Protein AF-A0A519BLQ4-F1 (afdb_monomer)

Nearest PDB structures (foldseek):
  3ffy-assembly1_A-2  TM=5.499E-01  e=2.902E+00  Bacteroides fragilis NCTC 9343
  3h25-assembly1_A  TM=6.095E-01  e=3.096E+00  Plasmid RSF1010
  3kwp-assembly1_A-2  TM=5.377E-01  e=4.009E+00  Levilactobacillus brevis ATCC 367
  3h20-assembly1_A  TM=6.095E-01  e=9.910E+00  Plasmid RSF1010
  5kt5-assembly1_A  TM=3.246E-01  e=4.277E+00  Homo sapiens

Structure (mmCIF, N/CA/C/O backbone):
data_AF-A0A519BLQ4-F1
#
_entry.id   AF-A0A519BLQ4-F1
#
loop_
_atom_site.group_PDB
_atom_site.id
_atom_site.type_symbol
_atom_site.label_atom_id
_atom_site.label_alt_id
_atom_site.label_comp_id
_atom_site.label_asym_id
_atom_site.label_entity_id
_atom_site.label_seq_id
_atom_site.pdbx_PDB_ins_code
_atom_site.Cartn_x
_atom_site.Cartn_y
_atom_site.Cartn_z
_atom_site.occupancy
_atom_site.B_iso_or_equiv
_atom_site.auth_seq_id
_atom_site.auth_comp_id
_atom_site.auth_asym_id
_atom_site.auth_atom_id
_atom_site.pdbx_PDB_model_num
ATOM 1 N N . MET A 1 1 ? 38.612 1.881 -56.807 1.00 52.50 1 MET A N 1
ATOM 2 C CA . MET A 1 1 ? 38.657 2.068 -55.347 1.00 52.50 1 MET A CA 1
ATOM 3 C C . MET A 1 1 ? 39.979 1.514 -54.883 1.00 52.50 1 MET A C 1
ATOM 5 O O . MET A 1 1 ? 40.175 0.303 -54.947 1.00 52.50 1 MET A O 1
ATOM 9 N N . ASP A 1 2 ? 40.896 2.417 -54.559 1.00 55.44 2 ASP A N 1
ATOM 10 C CA . ASP A 1 2 ? 42.252 2.079 -54.143 1.00 55.44 2 ASP A CA 1
ATOM 11 C C . ASP A 1 2 ? 42.266 1.586 -52.695 1.00 55.44 2 ASP A C 1
ATOM 13 O O . ASP A 1 2 ? 41.508 2.046 -51.840 1.00 55.44 2 ASP A O 1
ATOM 17 N N . SER A 1 3 ? 43.165 0.644 -52.410 1.00 57.16 3 SER A N 1
ATOM 18 C CA . SER A 1 3 ? 43.360 0.041 -51.084 1.00 57.16 3 SER A CA 1
ATOM 19 C C . SER A 1 3 ? 43.690 1.059 -49.977 1.00 57.16 3 SER A C 1
ATOM 21 O O . SER A 1 3 ? 43.620 0.705 -48.798 1.00 57.16 3 SER A O 1
ATOM 23 N N . GLU A 1 4 ? 44.072 2.289 -50.323 1.00 56.47 4 GLU A N 1
ATOM 24 C CA . GLU A 1 4 ? 44.339 3.373 -49.371 1.00 56.47 4 GLU A CA 1
ATOM 25 C C . GLU A 1 4 ? 43.061 4.051 -48.856 1.00 56.47 4 GLU A C 1
ATOM 27 O O . GLU A 1 4 ? 43.004 4.402 -47.677 1.00 56.47 4 GLU A O 1
ATOM 32 N N . GLU A 1 5 ? 41.995 4.143 -49.659 1.00 52.97 5 GLU A N 1
ATOM 33 C CA . GLU A 1 5 ? 40.713 4.720 -49.211 1.00 52.97 5 GLU A CA 1
ATOM 34 C C . GLU A 1 5 ? 40.045 3.849 -48.133 1.00 52.97 5 GLU A C 1
ATOM 36 O O . GLU A 1 5 ? 39.488 4.359 -47.160 1.00 52.97 5 GLU A O 1
ATOM 41 N N . LEU A 1 6 ? 40.174 2.522 -48.245 1.00 50.62 6 LEU A N 1
ATOM 42 C CA . LEU A 1 6 ? 39.655 1.560 -47.262 1.00 50.62 6 LEU A CA 1
ATOM 43 C C . LEU A 1 6 ? 40.417 1.577 -45.927 1.00 50.62 6 LEU A C 1
ATOM 45 O O . LEU A 1 6 ? 39.840 1.248 -44.892 1.00 50.62 6 LEU A O 1
ATOM 49 N N . LYS A 1 7 ? 41.698 1.970 -45.920 1.00 50.56 7 LYS A N 1
ATOM 50 C CA . LYS A 1 7 ? 42.483 2.109 -44.680 1.00 50.56 7 LYS A CA 1
ATOM 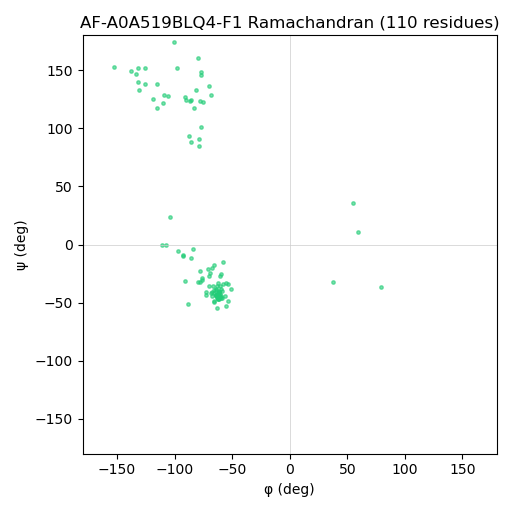51 C C . LYS A 1 7 ? 42.146 3.394 -43.924 1.00 50.56 7 LYS A C 1
ATOM 53 O O . LYS A 1 7 ? 42.158 3.378 -42.697 1.00 50.56 7 LYS A O 1
ATOM 58 N N . ASN A 1 8 ? 41.786 4.464 -44.632 1.00 50.81 8 ASN A N 1
ATOM 59 C CA . ASN A 1 8 ? 41.409 5.735 -44.009 1.00 50.81 8 ASN A CA 1
ATOM 60 C C . ASN A 1 8 ? 39.999 5.715 -43.394 1.00 50.81 8 ASN A C 1
ATOM 62 O O . ASN 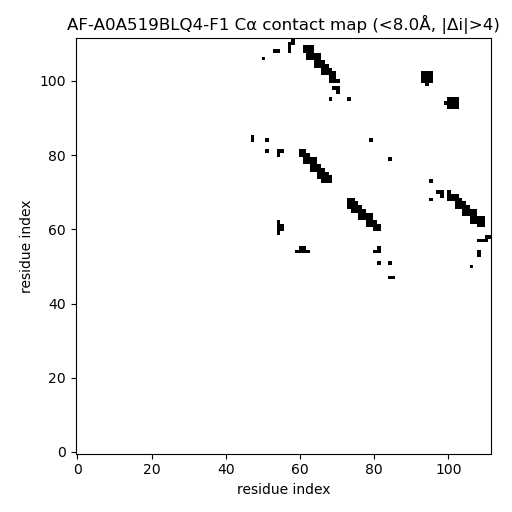A 1 8 ? 39.785 6.359 -42.376 1.00 50.81 8 ASN A O 1
ATOM 66 N N . LEU A 1 9 ? 39.068 4.909 -43.918 1.00 49.75 9 LEU A N 1
ATOM 67 C CA . LEU A 1 9 ? 37.732 4.732 -43.321 1.00 49.75 9 LEU A CA 1
ATOM 68 C C . LEU A 1 9 ? 37.740 3.978 -41.976 1.00 49.75 9 LEU A C 1
ATOM 70 O O . LEU A 1 9 ? 36.830 4.157 -41.170 1.00 49.75 9 LEU A O 1
ATOM 74 N N . ASN A 1 10 ? 38.761 3.155 -41.712 1.00 47.25 10 ASN A N 1
ATOM 75 C CA . ASN A 1 10 ? 38.873 2.371 -40.475 1.00 47.25 10 ASN A CA 1
ATOM 76 C C . ASN A 1 10 ? 39.518 3.131 -39.301 1.00 47.25 10 ASN A C 1
ATOM 78 O O . ASN A 1 10 ? 39.456 2.643 -38.175 1.00 47.25 10 ASN A O 1
ATOM 82 N N . ASN A 1 11 ? 40.118 4.305 -39.531 1.00 50.97 11 ASN A N 1
ATOM 83 C CA . ASN A 1 11 ? 40.815 5.069 -38.486 1.00 50.97 11 ASN A CA 1
ATOM 84 C C . ASN A 1 11 ? 39.945 6.122 -37.775 1.00 50.97 11 ASN A C 1
ATOM 86 O O . ASN A 1 11 ? 40.365 6.642 -36.745 1.00 50.97 11 ASN A O 1
ATOM 90 N N . ASP A 1 12 ? 38.731 6.395 -38.263 1.00 52.31 12 ASP A N 1
ATOM 91 C CA . ASP A 1 12 ? 37.840 7.411 -37.674 1.00 52.31 12 ASP A CA 1
ATOM 92 C C . ASP A 1 12 ? 36.789 6.839 -36.703 1.00 52.31 12 ASP A C 1
ATOM 94 O O . ASP A 1 12 ? 36.085 7.590 -36.021 1.00 52.31 12 ASP A O 1
ATOM 98 N N . PHE A 1 13 ? 36.694 5.511 -36.566 1.00 53.88 13 PHE A N 1
ATOM 99 C CA . PHE A 1 13 ? 35.834 4.877 -35.563 1.00 53.88 13 PHE A CA 1
ATOM 100 C C . PHE A 1 13 ? 36.559 4.763 -34.217 1.00 53.88 13 PHE A C 1
ATOM 102 O O . PHE A 1 13 ? 37.201 3.765 -33.891 1.00 53.88 13 PHE A O 1
ATOM 109 N N . ASN A 1 14 ? 36.449 5.815 -33.407 1.00 59.03 14 ASN A N 1
ATOM 110 C CA . ASN A 1 14 ? 36.993 5.840 -32.052 1.00 59.03 14 ASN A CA 1
ATOM 111 C C . ASN A 1 14 ? 36.069 5.084 -31.076 1.00 59.03 14 ASN A C 1
ATOM 113 O O . ASN A 1 14 ? 35.220 5.685 -30.416 1.00 59.03 14 ASN A O 1
ATOM 117 N N . PHE A 1 15 ? 36.236 3.760 -30.992 1.00 57.41 15 PHE A N 1
ATOM 118 C CA . PHE A 1 15 ? 35.474 2.875 -30.094 1.00 57.41 15 PHE A CA 1
ATOM 119 C C . PHE A 1 15 ? 35.519 3.313 -28.621 1.00 57.41 15 PHE A C 1
ATOM 121 O O . PHE A 1 15 ? 34.504 3.234 -27.937 1.00 57.41 15 PHE A O 1
ATOM 128 N N . ASN A 1 16 ? 36.636 3.887 -28.160 1.00 59.34 16 ASN A N 1
ATOM 129 C CA . ASN A 1 16 ? 36.760 4.383 -26.783 1.00 59.34 16 ASN A CA 1
ATOM 130 C C . ASN A 1 16 ? 35.772 5.523 -26.486 1.00 59.34 16 ASN A C 1
ATOM 132 O O . ASN A 1 16 ? 35.217 5.603 -25.397 1.00 59.34 16 ASN A O 1
ATOM 136 N N . LYS A 1 17 ? 35.503 6.385 -27.476 1.00 65.94 17 LYS A N 1
ATOM 137 C CA . LYS A 1 17 ? 34.537 7.482 -27.334 1.00 65.94 17 LYS A CA 1
ATOM 138 C C 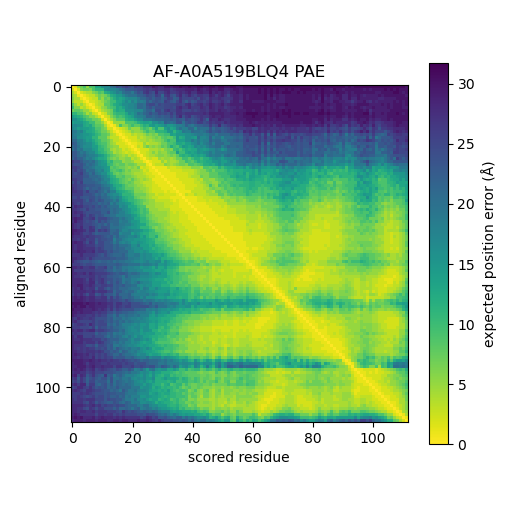. LYS A 1 17 ? 33.094 6.968 -27.264 1.00 65.94 17 LYS A C 1
ATOM 140 O O . LYS A 1 17 ? 32.289 7.516 -26.520 1.00 65.94 17 LYS A O 1
ATOM 145 N N . LEU A 1 18 ? 32.780 5.906 -28.011 1.00 61.00 18 LEU A N 1
ATOM 146 C CA . LEU A 1 18 ? 31.472 5.240 -27.965 1.00 61.00 18 LEU A CA 1
ATOM 147 C C . LEU A 1 18 ? 31.216 4.582 -26.602 1.00 61.00 18 LEU A C 1
ATOM 149 O O . LEU A 1 18 ? 30.114 4.709 -26.069 1.00 61.00 18 LEU A O 1
ATOM 153 N N . ASP A 1 19 ? 32.229 3.936 -26.023 1.00 61.38 19 ASP A N 1
ATOM 154 C CA . ASP A 1 19 ? 32.128 3.331 -24.692 1.00 61.38 19 ASP A CA 1
ATOM 155 C C . ASP A 1 19 ? 31.974 4.391 -2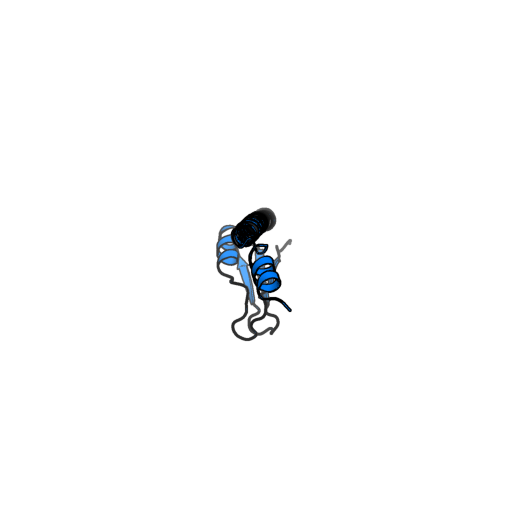3.590 1.00 61.38 19 ASP A C 1
ATOM 157 O O . ASP A 1 19 ? 31.146 4.233 -22.689 1.00 61.38 19 ASP A O 1
ATOM 161 N N . ASP A 1 20 ? 32.700 5.510 -23.676 1.00 68.06 20 ASP A N 1
ATOM 162 C CA . ASP A 1 20 ? 32.575 6.627 -22.732 1.00 68.06 20 ASP A CA 1
ATOM 163 C C . ASP A 1 20 ? 31.185 7.285 -22.788 1.00 68.06 20 ASP A C 1
ATOM 165 O O . ASP A 1 20 ? 30.564 7.531 -21.746 1.00 68.06 20 ASP A O 1
ATOM 169 N N . ASP A 1 21 ? 30.653 7.515 -23.993 1.00 65.00 21 ASP A N 1
ATOM 170 C CA . ASP A 1 21 ? 29.315 8.081 -24.193 1.00 65.00 21 ASP A CA 1
ATOM 171 C C . ASP A 1 21 ? 28.214 7.123 -23.689 1.00 65.00 21 ASP A C 1
ATOM 173 O O . ASP A 1 21 ? 27.254 7.555 -23.037 1.00 65.00 21 ASP A O 1
ATOM 177 N N . PHE A 1 22 ? 28.373 5.811 -23.905 1.00 64.81 22 PHE A N 1
ATOM 178 C CA . PHE A 1 22 ? 27.453 4.779 -23.414 1.00 64.81 22 PHE A CA 1
ATOM 179 C C . PHE A 1 22 ? 27.475 4.652 -21.882 1.00 64.81 22 PHE A C 1
ATOM 181 O O . PHE A 1 22 ? 26.423 4.612 -21.233 1.00 64.81 22 PHE A O 1
ATOM 188 N N . ASN A 1 23 ? 28.664 4.656 -21.276 1.00 65.31 23 ASN A N 1
ATOM 189 C CA . ASN A 1 23 ? 28.829 4.618 -19.822 1.00 65.31 23 ASN A CA 1
ATOM 190 C C . ASN A 1 23 ? 28.259 5.877 -19.151 1.00 65.31 23 ASN A C 1
ATOM 192 O O . ASN A 1 23 ? 27.602 5.794 -18.107 1.00 65.31 23 ASN A O 1
ATOM 196 N N . ASN A 1 24 ? 28.431 7.045 -19.775 1.00 70.06 24 ASN A N 1
ATOM 197 C CA . ASN A 1 24 ? 27.832 8.290 -19.307 1.00 70.06 24 ASN A CA 1
ATOM 198 C C . ASN A 1 24 ? 26.294 8.231 -19.371 1.00 70.06 24 ASN A C 1
ATOM 200 O O . ASN A 1 24 ? 25.632 8.559 -18.382 1.00 70.06 24 ASN A O 1
ATOM 204 N N . ALA A 1 25 ? 25.715 7.728 -20.467 1.00 67.56 25 ALA A N 1
ATOM 205 C CA . ALA A 1 25 ? 24.266 7.553 -20.604 1.00 67.56 25 ALA A CA 1
ATOM 206 C C . ALA A 1 25 ? 23.679 6.603 -19.543 1.00 67.56 25 ALA A C 1
ATOM 208 O O . ALA A 1 25 ? 22.693 6.953 -18.886 1.00 67.56 25 ALA A O 1
ATOM 209 N N . ASN A 1 26 ? 24.315 5.454 -19.290 1.00 74.31 26 ASN A N 1
ATOM 210 C CA . ASN A 1 26 ? 23.893 4.534 -18.226 1.00 74.31 26 ASN A CA 1
ATOM 211 C C . ASN A 1 26 ? 23.947 5.194 -16.843 1.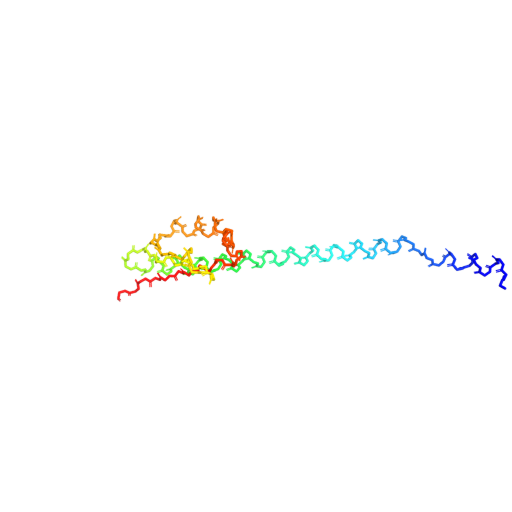00 74.31 26 ASN A C 1
ATOM 213 O O . ASN A 1 26 ? 22.988 5.098 -16.077 1.00 74.31 26 ASN A O 1
ATOM 217 N N . SER A 1 27 ? 25.004 5.958 -16.551 1.00 78.75 27 SER A N 1
ATOM 218 C CA . SER A 1 27 ? 25.118 6.686 -15.281 1.00 78.75 27 SER A CA 1
ATOM 219 C C . SER A 1 27 ? 24.007 7.736 -15.093 1.00 78.75 27 SER A C 1
ATOM 221 O O . SER A 1 27 ? 23.536 7.977 -13.975 1.00 78.75 27 SER A O 1
ATOM 223 N N . GLN A 1 28 ? 23.537 8.355 -16.182 1.00 79.44 28 GLN A N 1
ATOM 224 C CA . GLN A 1 28 ? 22.413 9.291 -16.152 1.00 79.44 28 GLN A CA 1
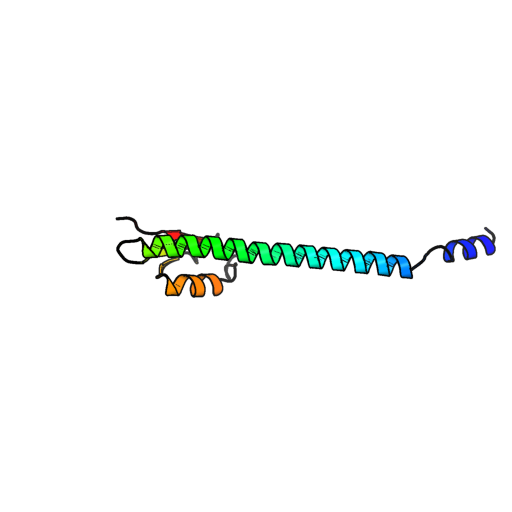ATOM 225 C C . GLN A 1 28 ? 21.083 8.567 -15.936 1.00 79.44 28 GLN A C 1
ATOM 227 O O . GLN A 1 28 ? 20.284 9.011 -15.106 1.00 79.44 28 GLN A O 1
ATOM 232 N N . ILE A 1 29 ? 20.865 7.437 -16.616 1.00 79.94 29 ILE A N 1
ATOM 233 C CA . ILE A 1 29 ? 19.687 6.583 -16.423 1.00 79.94 29 ILE A CA 1
ATOM 234 C C . ILE A 1 29 ? 19.619 6.099 -14.973 1.00 79.94 29 ILE A C 1
ATOM 236 O O . ILE A 1 29 ? 18.574 6.234 -14.339 1.00 79.94 29 ILE A O 1
ATOM 240 N N . GLU A 1 30 ? 20.725 5.627 -14.397 1.00 77.38 30 GLU A N 1
ATOM 241 C CA . GLU A 1 30 ? 20.784 5.212 -12.992 1.00 77.38 30 GLU A CA 1
ATOM 242 C C . GLU A 1 30 ? 20.429 6.354 -12.034 1.00 77.38 30 GLU A C 1
ATOM 244 O O . GLU A 1 30 ? 19.637 6.176 -11.103 1.00 77.38 30 GLU A O 1
ATOM 249 N N . ARG A 1 31 ? 20.955 7.564 -12.271 1.00 76.81 31 ARG A N 1
ATOM 250 C CA . ARG A 1 31 ? 20.599 8.751 -11.475 1.00 76.81 31 ARG A CA 1
ATOM 251 C C . ARG A 1 31 ? 19.112 9.086 -11.584 1.00 76.81 31 ARG A C 1
ATOM 253 O O . ARG A 1 31 ? 18.501 9.447 -10.575 1.00 76.81 31 ARG A O 1
ATOM 260 N N . ILE A 1 32 ? 18.525 8.970 -12.775 1.00 78.19 32 ILE A N 1
ATOM 261 C CA . ILE A 1 32 ? 17.090 9.185 -13.004 1.00 78.19 32 ILE A CA 1
ATOM 262 C C . ILE A 1 32 ? 16.273 8.114 -12.274 1.00 78.19 32 ILE A C 1
ATOM 264 O O . ILE A 1 32 ? 15.378 8.460 -11.504 1.00 78.19 32 ILE A O 1
ATOM 268 N N . MET A 1 33 ? 16.620 6.835 -12.422 1.00 72.69 33 MET A N 1
ATOM 269 C CA . MET A 1 33 ? 15.956 5.719 -11.741 1.00 72.69 33 MET A CA 1
ATOM 270 C C . MET A 1 33 ? 16.024 5.853 -10.219 1.00 72.69 33 MET A C 1
ATOM 272 O O . MET A 1 33 ? 15.027 5.632 -9.525 1.00 72.69 33 MET A O 1
ATOM 276 N N . LYS A 1 34 ? 17.164 6.300 -9.684 1.00 80.75 34 LYS A N 1
ATOM 277 C CA . LYS A 1 34 ? 17.327 6.586 -8.254 1.00 80.75 34 LYS A CA 1
ATOM 278 C C . LYS A 1 34 ? 16.416 7.726 -7.795 1.00 80.75 34 LYS A C 1
ATOM 280 O O . LYS A 1 34 ? 15.767 7.606 -6.757 1.00 80.75 34 LYS A O 1
ATOM 285 N N . LYS A 1 35 ? 16.311 8.813 -8.570 1.00 80.00 35 LYS A N 1
ATOM 286 C CA . LYS A 1 35 ? 15.374 9.917 -8.283 1.00 80.00 35 LYS A CA 1
ATOM 287 C C . LYS A 1 35 ? 13.917 9.450 -8.317 1.00 80.00 35 LYS A C 1
ATOM 289 O O . LYS A 1 35 ? 13.169 9.767 -7.397 1.00 80.00 35 LYS A O 1
ATOM 294 N N . ILE A 1 36 ? 13.527 8.674 -9.330 1.00 76.06 36 ILE A N 1
ATOM 295 C CA . ILE A 1 36 ? 12.174 8.106 -9.454 1.00 76.06 36 ILE A CA 1
ATOM 296 C C . ILE A 1 36 ? 11.857 7.220 -8.245 1.00 76.06 36 ILE A C 1
ATOM 298 O O . ILE A 1 36 ? 10.802 7.372 -7.632 1.00 76.06 36 ILE A O 1
ATOM 302 N N . SER A 1 37 ? 12.793 6.354 -7.855 1.00 76.88 37 SER A N 1
ATOM 303 C CA . SER A 1 37 ? 12.640 5.462 -6.702 1.00 76.88 37 SER A CA 1
ATOM 304 C C . SER A 1 37 ? 12.463 6.240 -5.396 1.00 76.88 37 SER A C 1
ATOM 306 O O . SER A 1 37 ? 11.529 5.978 -4.639 1.00 76.88 37 SER A O 1
ATOM 308 N N . ASN A 1 38 ? 13.293 7.259 -5.156 1.00 80.56 38 ASN A N 1
ATOM 309 C CA . ASN A 1 38 ? 13.174 8.117 -3.975 1.00 80.56 38 ASN A CA 1
ATOM 310 C C . ASN A 1 38 ? 11.837 8.870 -3.945 1.00 80.56 38 ASN A C 1
ATOM 312 O O . ASN A 1 38 ? 11.184 8.938 -2.904 1.00 80.56 38 ASN A O 1
ATOM 316 N N . ASN A 1 39 ? 11.391 9.387 -5.090 1.00 79.75 39 ASN A N 1
ATOM 317 C CA . ASN A 1 39 ? 10.102 10.065 -5.193 1.00 79.75 39 ASN A CA 1
ATOM 318 C C . ASN A 1 39 ? 8.933 9.109 -4.917 1.00 79.75 39 ASN A C 1
ATOM 320 O O . ASN A 1 39 ? 7.993 9.483 -4.218 1.00 79.75 39 ASN A O 1
ATOM 324 N N . ALA A 1 40 ? 9.004 7.864 -5.397 1.00 76.12 40 ALA A N 1
ATOM 325 C CA . ALA A 1 40 ? 7.997 6.847 -5.106 1.00 76.12 40 ALA A CA 1
ATOM 326 C C . ALA A 1 40 ? 7.910 6.541 -3.599 1.00 76.12 40 ALA A C 1
ATOM 328 O O . ALA A 1 40 ? 6.809 6.446 -3.052 1.00 76.12 40 ALA A O 1
ATOM 329 N N . ILE A 1 41 ? 9.055 6.462 -2.911 1.00 80.56 41 ILE A N 1
ATOM 330 C CA . ILE A 1 41 ? 9.114 6.286 -1.451 1.00 80.56 41 ILE A CA 1
ATOM 331 C C . ILE A 1 41 ? 8.463 7.476 -0.731 1.00 80.56 41 ILE A C 1
ATOM 333 O O . ILE A 1 41 ? 7.644 7.280 0.168 1.00 80.56 41 ILE A O 1
ATOM 337 N N . LEU A 1 42 ? 8.775 8.709 -1.141 1.00 82.38 42 LEU A N 1
ATOM 338 C CA . LEU A 1 42 ? 8.206 9.918 -0.536 1.00 82.38 42 LEU A CA 1
ATOM 339 C C . LEU A 1 42 ? 6.682 9.989 -0.696 1.00 82.38 42 LEU A C 1
ATOM 341 O O . LEU A 1 42 ? 5.972 10.266 0.273 1.00 82.38 42 LEU A O 1
ATOM 345 N N . ILE A 1 43 ? 6.169 9.704 -1.897 1.00 82.19 43 ILE A N 1
ATOM 346 C CA . ILE A 1 43 ? 4.725 9.702 -2.175 1.00 82.19 43 ILE A CA 1
ATOM 347 C C . ILE A 1 43 ? 4.020 8.638 -1.329 1.00 82.19 43 ILE A C 1
ATOM 349 O O . ILE A 1 43 ? 3.004 8.939 -0.697 1.00 82.19 43 ILE A O 1
ATOM 353 N N . LYS A 1 44 ? 4.584 7.424 -1.258 1.00 83.38 44 LYS A N 1
ATOM 354 C CA . LYS A 1 44 ? 4.076 6.347 -0.400 1.00 83.38 44 LYS A CA 1
ATOM 355 C C . LYS A 1 44 ? 3.974 6.806 1.055 1.00 83.38 44 LYS A C 1
ATOM 357 O O . LYS A 1 44 ? 2.907 6.694 1.651 1.00 83.38 44 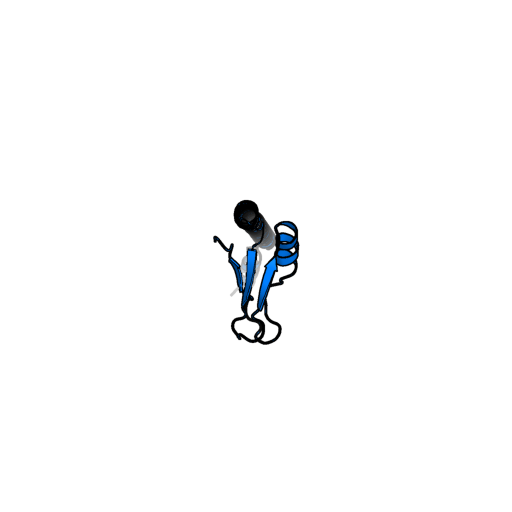LYS A O 1
ATOM 362 N N . ASN A 1 45 ? 5.056 7.344 1.616 1.00 84.75 45 ASN A N 1
ATOM 363 C CA . ASN A 1 45 ? 5.090 7.759 3.020 1.00 84.75 45 ASN A CA 1
ATOM 364 C C . ASN A 1 45 ? 4.065 8.858 3.315 1.00 84.75 45 ASN A C 1
ATOM 366 O O . ASN A 1 45 ? 3.372 8.800 4.330 1.00 84.75 45 ASN A O 1
ATOM 370 N N . ARG A 1 46 ? 3.909 9.824 2.402 1.00 86.50 46 ARG A N 1
ATOM 371 C CA . ARG A 1 46 ? 2.895 10.875 2.532 1.00 86.50 46 ARG A CA 1
ATOM 372 C C . ARG A 1 46 ? 1.481 10.296 2.539 1.00 86.50 46 ARG A C 1
ATOM 374 O O . ARG A 1 46 ? 0.681 10.662 3.396 1.00 86.50 46 ARG A O 1
ATOM 381 N N . TYR A 1 47 ? 1.182 9.386 1.614 1.00 84.19 47 TYR A N 1
ATOM 382 C CA . TYR A 1 47 ? -0.130 8.749 1.521 1.00 84.19 47 TYR A CA 1
ATOM 383 C C . TYR A 1 47 ? -0.455 7.917 2.770 1.00 84.19 47 TYR A C 1
ATOM 385 O O . TYR A 1 47 ? -1.528 8.071 3.353 1.00 84.19 47 TYR A O 1
ATOM 393 N N . LEU A 1 48 ? 0.496 7.103 3.237 1.00 85.56 48 LEU A N 1
ATOM 394 C CA . LEU A 1 48 ? 0.342 6.318 4.464 1.00 85.56 48 LEU A CA 1
ATOM 395 C C . LEU A 1 48 ? 0.138 7.215 5.689 1.00 85.56 48 LEU A C 1
ATOM 397 O O . LEU A 1 48 ? -0.767 6.960 6.479 1.00 85.56 48 LEU A O 1
ATOM 401 N N . GLY A 1 49 ? 0.908 8.299 5.815 1.00 88.69 49 GLY A N 1
ATOM 402 C CA . GLY A 1 49 ? 0.737 9.272 6.895 1.00 88.69 49 GLY A CA 1
ATOM 403 C C . GLY A 1 49 ? -0.653 9.915 6.902 1.00 88.69 49 GLY A C 1
ATOM 404 O O . GLY A 1 49 ? -1.250 10.084 7.963 1.00 88.69 49 GLY A O 1
ATOM 405 N N . MET A 1 50 ? -1.218 10.213 5.727 1.00 88.62 50 MET A N 1
ATOM 406 C CA . MET A 1 50 ? -2.591 10.721 5.624 1.00 88.62 50 MET A CA 1
ATOM 407 C C . MET A 1 50 ? -3.625 9.702 6.112 1.00 88.62 50 MET A C 1
ATOM 409 O O . MET A 1 50 ? -4.548 10.085 6.827 1.00 88.62 50 MET A O 1
ATOM 413 N N . ILE A 1 51 ? -3.480 8.424 5.751 1.00 87.94 51 ILE A N 1
ATOM 414 C CA . ILE A 1 51 ? -4.405 7.370 6.191 1.00 87.94 51 ILE A CA 1
ATOM 415 C C . ILE A 1 51 ? -4.307 7.172 7.705 1.00 87.94 51 ILE A C 1
ATOM 417 O O . ILE A 1 51 ? -5.334 7.210 8.379 1.00 87.94 51 ILE A O 1
ATOM 421 N N . LYS A 1 52 ? -3.089 7.027 8.242 1.00 90.44 52 LYS A N 1
ATOM 422 C CA . LYS A 1 52 ? -2.846 6.876 9.686 1.00 90.44 52 LYS A CA 1
ATOM 423 C C . LYS A 1 52 ? -3.484 8.013 10.481 1.00 90.44 52 LYS A C 1
ATOM 425 O O . LYS A 1 52 ? -4.267 7.774 11.392 1.00 90.44 52 LYS A O 1
ATOM 430 N N . ASN A 1 53 ? -3.257 9.253 10.050 1.00 90.38 53 ASN A N 1
ATOM 431 C CA . ASN A 1 53 ? -3.856 10.424 10.687 1.00 90.38 53 ASN A CA 1
ATOM 432 C C . ASN A 1 53 ? -5.388 10.418 10.652 1.00 90.38 53 ASN A C 1
ATOM 434 O O . ASN A 1 53 ? -6.009 10.916 11.586 1.00 90.38 53 ASN A O 1
ATOM 438 N N . LYS A 1 54 ? -6.013 9.912 9.581 1.00 88.25 54 LYS A N 1
ATOM 439 C CA . LYS A 1 54 ? -7.478 9.819 9.513 1.00 88.25 54 LYS A CA 1
ATOM 440 C C . LYS A 1 54 ? -8.023 8.726 10.426 1.00 88.25 54 LYS A C 1
ATOM 442 O O . LYS A 1 54 ? -9.025 8.950 11.090 1.00 88.25 54 LYS A O 1
ATOM 447 N N . ILE A 1 55 ? -7.355 7.580 10.486 1.00 89.56 55 ILE A N 1
ATOM 448 C CA . ILE A 1 55 ? -7.737 6.465 11.358 1.00 89.56 55 ILE A CA 1
ATOM 449 C C . ILE A 1 55 ? -7.663 6.878 12.819 1.00 89.56 55 ILE A C 1
ATOM 451 O O . ILE A 1 55 ? -8.643 6.710 13.531 1.00 89.56 55 ILE A O 1
ATOM 455 N N . ASN A 1 56 ? -6.579 7.531 13.233 1.00 89.19 56 ASN A N 1
ATOM 456 C CA . ASN A 1 56 ? -6.407 7.992 14.615 1.00 89.19 56 ASN A CA 1
ATOM 457 C C . ASN A 1 56 ? -7.413 9.083 15.015 1.00 89.19 56 ASN A C 1
ATOM 459 O O . ASN A 1 56 ? -7.606 9.350 16.194 1.00 89.19 56 ASN A O 1
ATOM 463 N N . LYS A 1 57 ? -8.047 9.738 14.036 1.00 88.19 57 LYS A N 1
ATOM 464 C CA . LYS A 1 57 ? -9.144 10.691 14.256 1.00 88.19 57 LYS A CA 1
ATOM 465 C C . LYS A 1 57 ? -10.526 10.042 14.184 1.00 88.19 57 LYS A C 1
ATOM 467 O O . LYS A 1 57 ? -11.515 10.708 14.478 1.00 88.19 57 LYS A O 1
ATOM 472 N N . SER A 1 58 ? -10.611 8.787 13.750 1.00 87.00 58 SER A N 1
ATOM 473 C CA . SER A 1 58 ? -11.872 8.059 13.667 1.00 87.00 58 SER A CA 1
ATOM 474 C C . SER A 1 58 ? -12.304 7.574 15.057 1.00 87.00 58 SER A C 1
ATOM 476 O O . SER A 1 58 ? -11.444 7.221 15.863 1.00 87.00 58 SER A O 1
ATOM 478 N N . PRO A 1 59 ? -13.616 7.481 15.347 1.00 86.06 59 PRO A N 1
ATOM 479 C CA . PRO A 1 59 ? -14.103 7.093 16.675 1.00 86.06 59 PRO A CA 1
ATOM 480 C C . PRO A 1 59 ? -13.649 5.708 17.149 1.00 86.06 59 PRO A C 1
ATOM 482 O O . PRO A 1 59 ? -13.638 5.444 18.346 1.00 86.06 59 PRO A O 1
ATOM 485 N N . LYS A 1 60 ? -13.341 4.810 16.209 1.00 87.12 60 LYS A N 1
ATOM 486 C CA . LYS A 1 60 ? -12.947 3.424 16.486 1.00 87.12 60 LYS A CA 1
ATOM 487 C C . LYS A 1 60 ? -11.467 3.153 16.241 1.00 87.12 60 LYS A C 1
ATOM 489 O O . LYS A 1 60 ? -11.040 2.028 16.431 1.00 87.12 60 LYS A O 1
ATOM 494 N N . GLU A 1 61 ? -10.699 4.152 15.804 1.00 90.69 61 GLU A N 1
ATOM 495 C CA . GLU A 1 61 ? -9.290 3.975 15.419 1.00 90.69 61 GLU A CA 1
ATOM 496 C C . GLU A 1 61 ? -9.079 2.877 14.352 1.00 90.69 61 GLU A C 1
ATOM 498 O O . GLU A 1 61 ? -8.069 2.169 14.319 1.00 90.69 61 GLU A O 1
ATOM 503 N N . GLU A 1 62 ? -10.035 2.763 13.424 1.00 90.44 62 GLU A N 1
ATOM 504 C CA . GLU A 1 62 ? -10.104 1.713 12.403 1.00 90.44 62 GLU A CA 1
ATOM 505 C C . GLU A 1 62 ? -10.354 2.294 10.998 1.00 90.44 62 GLU A C 1
ATOM 507 O O . GLU A 1 62 ? -11.025 3.314 10.821 1.00 90.44 62 GLU A O 1
ATOM 512 N N . ALA A 1 63 ? -9.879 1.594 9.964 1.00 89.44 63 ALA A N 1
ATOM 513 C CA . ALA A 1 63 ? -10.322 1.776 8.582 1.00 89.44 63 ALA A CA 1
ATOM 514 C C . ALA A 1 63 ? -10.795 0.458 7.978 1.00 89.44 63 ALA A C 1
ATOM 516 O O . ALA A 1 63 ? -10.288 -0.616 8.291 1.00 89.44 63 ALA A O 1
ATOM 517 N N . VAL A 1 64 ? -11.718 0.554 7.027 1.00 89.56 64 VAL A N 1
ATOM 518 C CA . VAL A 1 64 ? -11.990 -0.534 6.094 1.00 89.56 64 VAL A CA 1
ATOM 519 C C . VAL A 1 64 ? -10.967 -0.452 4.975 1.00 89.56 64 VAL A C 1
ATOM 521 O O . VAL A 1 64 ? -10.917 0.529 4.234 1.00 89.56 64 VAL A O 1
ATOM 524 N N . MET A 1 65 ? -10.154 -1.486 4.840 1.00 88.56 65 MET A N 1
ATOM 525 C CA . MET A 1 65 ? -9.397 -1.714 3.626 1.00 88.56 65 MET A CA 1
ATOM 526 C C . MET A 1 65 ? -10.257 -2.515 2.657 1.00 88.56 65 MET A C 1
ATOM 528 O O . MET A 1 65 ? -10.665 -3.628 2.969 1.00 88.56 65 MET A O 1
ATOM 532 N N . ASP A 1 66 ? -10.457 -1.968 1.470 1.00 88.06 66 ASP A N 1
ATOM 533 C CA . ASP A 1 66 ? -11.067 -2.646 0.341 1.00 88.06 66 ASP A CA 1
ATOM 534 C C . ASP A 1 66 ? -9.999 -2.997 -0.697 1.00 88.06 66 ASP A C 1
ATOM 536 O O . ASP A 1 66 ? -9.212 -2.143 -1.122 1.00 88.06 66 ASP A O 1
ATOM 540 N N . MET A 1 67 ? -9.964 -4.263 -1.091 1.00 85.00 67 MET A N 1
ATOM 541 C CA . MET A 1 67 ? -9.057 -4.775 -2.105 1.00 85.00 67 MET A CA 1
ATOM 542 C C . MET A 1 67 ? -9.884 -5.325 -3.237 1.00 85.00 67 MET A C 1
ATOM 544 O O . MET A 1 67 ? -10.743 -6.169 -3.022 1.00 85.00 67 MET A O 1
ATOM 548 N N . SER A 1 68 ? -9.620 -4.839 -4.442 1.00 86.06 68 SER A N 1
ATOM 549 C CA . SER A 1 68 ? -10.368 -5.224 -5.631 1.00 86.06 68 SER A CA 1
ATOM 550 C C . SER A 1 68 ? -9.425 -5.603 -6.758 1.00 86.06 68 SER A C 1
ATOM 552 O O . SER A 1 68 ? -8.454 -4.902 -7.057 1.00 86.06 68 SER A O 1
ATOM 554 N N . CYS A 1 69 ? -9.728 -6.731 -7.387 1.00 85.62 69 CYS A N 1
ATOM 555 C CA . CYS A 1 69 ? -9.079 -7.175 -8.610 1.00 85.62 69 CYS A CA 1
ATOM 556 C C . CYS A 1 69 ? -9.945 -6.807 -9.826 1.00 85.62 69 CYS A C 1
ATOM 558 O O . CYS A 1 69 ? -11.170 -6.772 -9.716 1.00 85.62 69 CYS A O 1
ATOM 560 N N . GLY A 1 70 ? -9.328 -6.588 -10.993 1.00 78.44 70 GLY A N 1
ATOM 561 C CA . GLY A 1 70 ? -10.038 -6.375 -12.260 1.00 78.44 70 GLY A CA 1
ATOM 562 C C . GLY A 1 70 ? -11.012 -7.501 -12.632 1.00 78.44 70 GLY A C 1
ATOM 563 O O . GLY A 1 70 ? -12.075 -7.213 -13.173 1.00 78.44 70 GLY A O 1
ATOM 564 N N . CYS A 1 71 ? -10.709 -8.756 -12.277 1.00 84.12 71 CYS A N 1
ATOM 565 C CA . CYS A 1 71 ? -11.586 -9.905 -12.534 1.00 84.12 71 CYS A CA 1
ATOM 566 C C . CYS A 1 71 ? -12.685 -10.123 -11.479 1.00 84.12 71 CYS A C 1
ATOM 568 O O . CYS A 1 71 ? -13.493 -11.029 -11.631 1.00 84.12 71 CYS A O 1
ATOM 570 N N . GLY A 1 72 ? -12.718 -9.336 -10.398 1.00 76.62 72 GLY A N 1
ATOM 571 C CA . GLY A 1 72 ? -13.736 -9.446 -9.348 1.00 76.62 72 GLY A CA 1
ATOM 572 C C . GLY A 1 72 ? -13.514 -10.575 -8.331 1.00 76.62 72 GLY A C 1
ATOM 573 O O . GLY A 1 72 ? -13.724 -10.329 -7.146 1.00 76.62 72 GLY A O 1
ATOM 574 N N . ASP A 1 73 ? -12.998 -11.737 -8.742 1.00 73.12 73 ASP A N 1
ATOM 575 C CA . ASP A 1 73 ? -12.903 -12.955 -7.905 1.00 73.12 73 ASP A CA 1
ATOM 576 C C . ASP A 1 73 ? -12.059 -12.816 -6.630 1.00 73.12 73 ASP A C 1
ATOM 578 O O . ASP A 1 73 ? -12.275 -13.522 -5.649 1.00 73.12 73 ASP A O 1
ATOM 582 N N . SER A 1 74 ? -11.077 -11.913 -6.620 1.00 67.88 74 SER A N 1
ATOM 583 C CA . SER A 1 74 ? -10.190 -11.694 -5.465 1.00 67.88 74 SER A CA 1
ATOM 584 C C . SER A 1 74 ? -10.529 -10.424 -4.681 1.00 67.88 74 SER A C 1
ATOM 586 O O . SER A 1 74 ? -9.641 -9.856 -4.044 1.00 67.88 74 SER A O 1
ATOM 588 N N . SER A 1 75 ? -11.774 -9.939 -4.764 1.00 78.06 75 SER A N 1
ATOM 589 C CA . SER A 1 75 ? -12.175 -8.698 -4.093 1.00 78.06 75 SER A CA 1
ATOM 590 C C . SER A 1 75 ? -12.705 -8.959 -2.686 1.00 78.06 75 SER A C 1
ATOM 592 O O . SER A 1 75 ? -13.644 -9.731 -2.509 1.00 78.06 75 SER A O 1
ATOM 594 N N . PHE A 1 76 ? -12.120 -8.315 -1.679 1.00 83.81 76 PHE A N 1
ATOM 595 C CA . PHE A 1 76 ? -12.555 -8.451 -0.294 1.00 83.81 76 PHE A CA 1
ATOM 596 C C . PHE A 1 76 ? -12.242 -7.208 0.533 1.00 83.81 76 PHE A C 1
ATOM 598 O O . PHE A 1 76 ? -11.279 -6.484 0.275 1.00 83.81 76 PHE A O 1
ATOM 605 N N . SER A 1 77 ? -13.055 -6.993 1.566 1.00 88.44 77 SER A N 1
ATOM 606 C CA . SER A 1 77 ? -12.887 -5.894 2.510 1.00 88.44 77 SER A CA 1
ATOM 607 C C . SER A 1 77 ? -12.574 -6.414 3.911 1.00 88.44 77 SER A C 1
ATOM 609 O O . SER A 1 77 ? -13.192 -7.368 4.380 1.00 88.44 77 SER A O 1
ATOM 611 N N . VAL A 1 78 ? -11.634 -5.770 4.598 1.00 88.75 78 VAL A N 1
ATOM 612 C CA . VAL A 1 78 ? -11.234 -6.113 5.971 1.00 88.75 78 VAL A CA 1
ATOM 613 C C . VAL A 1 78 ? -11.047 -4.859 6.811 1.00 88.75 78 VAL A C 1
ATOM 615 O O . VAL A 1 78 ? -10.669 -3.805 6.305 1.00 88.75 78 VAL A O 1
ATOM 618 N N . ILE A 1 79 ? -11.313 -4.975 8.107 1.00 90.44 79 ILE A N 1
ATOM 619 C CA . ILE A 1 79 ? -11.050 -3.910 9.075 1.00 90.44 79 ILE A CA 1
ATOM 620 C C . ILE A 1 79 ? -9.570 -3.961 9.453 1.00 90.44 79 ILE A C 1
ATOM 622 O O . ILE A 1 79 ? -9.032 -5.034 9.726 1.00 90.44 79 ILE A O 1
ATOM 626 N N . VAL A 1 80 ? -8.914 -2.805 9.443 1.00 90.69 80 VAL A N 1
ATOM 627 C CA . VAL A 1 80 ? -7.494 -2.647 9.761 1.00 90.69 80 VAL A CA 1
ATOM 628 C C . VAL A 1 80 ? -7.286 -1.472 10.710 1.00 90.69 80 VAL A C 1
ATOM 630 O O . VAL A 1 80 ? -7.982 -0.460 10.625 1.00 90.69 80 VAL A O 1
ATOM 633 N N . THR A 1 81 ? -6.292 -1.591 11.585 1.00 92.00 81 THR A N 1
ATOM 634 C CA . THR A 1 81 ? -5.854 -0.514 12.485 1.00 92.00 81 THR A CA 1
ATOM 635 C C . THR A 1 81 ? -4.596 0.174 11.951 1.00 92.00 81 THR A C 1
ATOM 637 O O . THR A 1 81 ? -3.977 -0.291 10.987 1.00 92.00 81 THR A O 1
ATOM 640 N N . GLU A 1 82 ? -4.147 1.254 12.602 1.00 89.19 82 GLU A N 1
ATOM 641 C CA . GLU A 1 82 ? -2.899 1.953 12.244 1.00 89.19 82 GLU A CA 1
ATOM 642 C C . GLU A 1 82 ? -1.687 1.002 12.130 1.00 89.19 82 GLU A C 1
ATOM 644 O O . GLU A 1 82 ? -0.858 1.136 11.223 1.00 89.19 82 GLU A O 1
ATOM 649 N N . LYS A 1 83 ? -1.609 0.002 13.021 1.00 89.94 83 LYS A N 1
ATOM 650 C CA . LYS A 1 83 ? -0.503 -0.968 13.099 1.00 89.94 83 LYS A CA 1
ATOM 651 C C . LYS A 1 83 ? -0.483 -1.960 11.933 1.00 89.94 83 LYS A C 1
ATOM 653 O O . LYS A 1 83 ? 0.560 -2.558 11.655 1.00 89.94 83 LYS A O 1
ATOM 658 N N . ASP A 1 84 ? -1.615 -2.145 11.263 1.00 89.56 84 ASP A N 1
ATOM 659 C CA . ASP A 1 84 ? -1.773 -3.142 10.205 1.00 89.56 84 ASP A CA 1
ATOM 660 C C . ASP A 1 84 ? -1.450 -2.567 8.826 1.00 89.56 84 ASP A C 1
ATOM 662 O O . ASP A 1 84 ? -0.913 -3.272 7.973 1.00 89.56 84 ASP A O 1
ATOM 666 N N . ILE A 1 85 ? -1.706 -1.275 8.616 1.00 85.19 85 ILE A N 1
ATOM 667 C CA . ILE A 1 85 ? -1.646 -0.614 7.303 1.00 85.19 85 ILE A CA 1
ATOM 668 C C . ILE A 1 85 ? -0.295 -0.778 6.614 1.00 85.19 85 ILE A C 1
ATOM 670 O O . ILE A 1 85 ? -0.248 -1.060 5.419 1.00 85.19 85 ILE A O 1
ATOM 674 N N . GLU A 1 86 ? 0.812 -0.612 7.337 1.00 83.56 86 GLU A N 1
ATOM 675 C CA . GLU A 1 86 ? 2.144 -0.750 6.739 1.00 83.56 86 GLU A CA 1
ATOM 676 C C . GLU A 1 86 ? 2.445 -2.194 6.343 1.00 83.56 86 GLU A C 1
ATOM 678 O O . GLU A 1 86 ? 2.963 -2.437 5.252 1.00 83.56 86 GLU A O 1
ATOM 683 N N . LYS A 1 87 ? 2.077 -3.155 7.200 1.00 84.56 87 LYS A N 1
ATOM 684 C CA . LYS A 1 87 ? 2.253 -4.590 6.932 1.00 84.56 87 LYS A CA 1
ATOM 685 C C . LYS A 1 87 ? 1.435 -5.012 5.723 1.00 84.56 87 LYS A C 1
ATOM 687 O O . LYS A 1 87 ? 1.914 -5.755 4.876 1.00 84.56 87 LYS A O 1
ATOM 692 N N . VAL A 1 88 ? 0.207 -4.522 5.655 1.00 79.88 88 VAL A N 1
ATOM 693 C CA . VAL A 1 88 ? -0.718 -4.752 4.557 1.00 79.88 88 VAL A CA 1
ATOM 694 C C . VAL A 1 88 ? -0.158 -4.152 3.270 1.00 79.88 88 VAL A C 1
ATOM 696 O O . VAL A 1 88 ? 0.068 -4.884 2.314 1.00 79.88 88 VAL A O 1
ATOM 699 N N . TYR A 1 89 ? 0.186 -2.863 3.258 1.00 78.19 89 TYR A N 1
ATOM 700 C CA . TYR A 1 89 ? 0.734 -2.201 2.072 1.00 78.19 89 TYR A CA 1
ATOM 701 C C . TYR A 1 89 ? 2.025 -2.870 1.566 1.00 78.19 89 TYR A C 1
ATOM 703 O O . TYR A 1 89 ? 2.270 -2.899 0.365 1.00 78.19 89 TYR A O 1
ATOM 711 N N . ALA A 1 90 ? 2.859 -3.407 2.464 1.00 76.44 90 ALA A N 1
ATOM 712 C CA . ALA A 1 90 ? 4.090 -4.111 2.101 1.00 76.44 90 ALA A CA 1
ATOM 713 C C . ALA A 1 90 ? 3.865 -5.531 1.553 1.00 76.44 90 ALA A C 1
ATOM 715 O O . ALA A 1 90 ? 4.664 -5.991 0.744 1.00 76.44 90 ALA A O 1
ATOM 716 N N . LYS A 1 91 ? 2.814 -6.232 1.997 1.00 68.25 91 LYS A N 1
ATOM 717 C CA . LYS A 1 91 ? 2.522 -7.615 1.582 1.00 68.25 91 LYS A CA 1
ATOM 718 C C . LYS A 1 91 ? 1.882 -7.721 0.202 1.00 68.25 91 LYS A C 1
ATOM 720 O O . LYS A 1 91 ? 1.954 -8.784 -0.407 1.00 68.25 91 LYS A O 1
ATOM 725 N N . PHE A 1 92 ? 1.241 -6.661 -0.279 1.00 63.47 92 PHE A N 1
ATOM 726 C CA . PHE A 1 92 ? 0.551 -6.711 -1.561 1.00 63.47 92 PHE A CA 1
ATOM 727 C C . PHE A 1 92 ? 1.487 -6.365 -2.707 1.00 63.47 92 PHE A C 1
ATOM 729 O O . PHE A 1 92 ? 1.639 -5.207 -3.104 1.00 63.47 92 PHE A O 1
ATOM 736 N N . ASP A 1 93 ? 2.070 -7.415 -3.279 1.00 58.06 93 ASP A N 1
ATOM 737 C CA . ASP A 1 93 ? 2.698 -7.330 -4.584 1.00 58.06 93 ASP A CA 1
ATOM 738 C C . ASP A 1 93 ? 1.619 -7.380 -5.670 1.00 58.06 93 ASP A C 1
ATOM 740 O O . ASP A 1 93 ? 1.133 -8.423 -6.090 1.00 58.06 93 ASP A O 1
ATOM 744 N N . LYS A 1 94 ? 1.186 -6.171 -6.011 1.00 67.81 94 LYS A N 1
ATOM 745 C CA . LYS A 1 94 ? 0.630 -5.624 -7.249 1.00 67.81 94 LYS A CA 1
ATOM 746 C C . LYS A 1 94 ? -0.309 -6.435 -8.140 1.00 67.81 94 LYS A C 1
ATOM 748 O O . LYS A 1 94 ? -1.134 -5.745 -8.712 1.00 67.81 94 LYS A O 1
ATOM 753 N N . LYS A 1 95 ? -0.267 -7.763 -8.308 1.00 77.81 95 LYS A N 1
ATOM 754 C CA . LYS A 1 95 ? -1.037 -8.465 -9.357 1.00 77.81 95 LYS A CA 1
ATOM 755 C C . LYS A 1 95 ? -1.823 -9.686 -8.875 1.00 77.81 95 LYS A C 1
ATOM 757 O O . LYS A 1 95 ? -1.343 -10.475 -8.072 1.00 77.81 95 LYS A O 1
ATOM 762 N N . CYS A 1 96 ? -3.035 -9.853 -9.395 1.00 82.06 96 CYS A N 1
ATOM 763 C CA . CYS A 1 96 ? -3.870 -11.022 -9.141 1.00 82.06 96 CYS A CA 1
ATOM 764 C C . CYS A 1 96 ? -3.294 -12.270 -9.819 1.00 82.06 96 CYS A C 1
ATOM 766 O O . CYS A 1 96 ? -2.927 -12.224 -10.989 1.00 82.06 96 CYS A O 1
ATOM 768 N N . SER A 1 97 ? -3.271 -13.402 -9.115 1.00 82.31 97 SER A N 1
ATOM 769 C CA . SER A 1 97 ? -2.783 -14.680 -9.652 1.00 82.31 97 SER A CA 1
ATOM 770 C C . SER A 1 97 ? -3.662 -15.263 -10.762 1.00 82.31 97 SER A C 1
ATOM 772 O O . SER A 1 97 ? -3.187 -16.098 -11.526 1.00 82.31 97 SER A O 1
ATOM 774 N N . LEU A 1 98 ? -4.924 -14.835 -10.856 1.00 85.62 98 LEU A N 1
ATOM 775 C CA . LEU A 1 98 ? -5.888 -15.352 -11.828 1.00 85.62 98 LEU A CA 1
ATOM 776 C C . LEU A 1 98 ? -5.840 -14.586 -13.152 1.00 85.62 98 LEU A C 1
ATOM 778 O O . LEU A 1 98 ? -5.718 -15.197 -14.208 1.00 85.62 98 LEU A O 1
ATOM 782 N N . CYS A 1 99 ? -5.919 -13.252 -13.110 1.00 87.38 99 CYS A N 1
ATOM 783 C CA . CYS A 1 99 ? -5.975 -12.426 -14.322 1.00 87.38 99 CYS A CA 1
ATOM 784 C C . CYS A 1 99 ? -4.722 -11.576 -14.568 1.00 87.38 99 CYS A C 1
ATOM 786 O O . CYS A 1 99 ? -4.667 -10.855 -15.559 1.00 87.38 99 CYS A O 1
ATOM 788 N N . ASN A 1 100 ? -3.715 -11.639 -13.688 1.00 84.94 100 ASN A N 1
ATOM 789 C CA . ASN A 1 100 ? -2.474 -10.860 -13.778 1.00 84.94 100 ASN A CA 1
ATOM 790 C C . ASN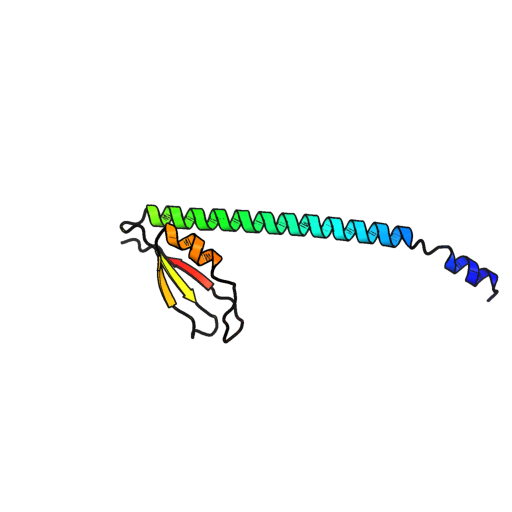 A 1 100 ? -2.675 -9.323 -13.768 1.00 84.94 100 ASN A C 1
ATOM 792 O O . ASN A 1 100 ? -1.725 -8.572 -14.012 1.00 84.94 100 ASN A O 1
ATOM 796 N N . ASP A 1 101 ? -3.887 -8.845 -13.459 1.00 84.56 101 ASP A N 1
ATOM 797 C CA . ASP A 1 101 ? -4.202 -7.420 -13.319 1.00 84.56 101 ASP A CA 1
ATOM 798 C C . ASP A 1 101 ? -3.773 -6.862 -11.977 1.00 84.56 101 ASP A C 1
ATOM 800 O O . ASP A 1 101 ? -3.642 -7.583 -10.987 1.00 84.56 101 ASP A O 1
ATOM 804 N N . PHE A 1 102 ? -3.642 -5.535 -11.932 1.00 83.50 102 PHE A N 1
ATOM 805 C CA . PHE A 1 102 ? -3.279 -4.852 -10.710 1.00 83.50 102 PHE A CA 1
ATOM 806 C C . PHE A 1 102 ? -4.374 -4.904 -9.636 1.00 83.50 102 PHE A C 1
ATOM 808 O O . PHE A 1 102 ? -5.512 -4.498 -9.885 1.00 83.50 102 PHE A O 1
ATOM 815 N N . ILE A 1 103 ? -4.015 -5.320 -8.417 1.00 81.81 103 ILE A N 1
ATOM 816 C CA . ILE A 1 103 ? -4.907 -5.237 -7.252 1.00 81.81 103 ILE A CA 1
ATOM 817 C C . ILE A 1 103 ? -4.969 -3.780 -6.792 1.00 81.81 103 ILE A C 1
ATOM 819 O O . ILE A 1 103 ? -3.953 -3.161 -6.466 1.00 81.81 103 ILE A O 1
ATOM 823 N N . LYS A 1 104 ? -6.179 -3.222 -6.760 1.00 82.81 104 LYS A N 1
ATOM 824 C CA . LYS A 1 104 ? -6.447 -1.872 -6.263 1.00 82.81 104 LYS A CA 1
ATOM 825 C C . LYS A 1 104 ? -6.763 -1.945 -4.776 1.00 82.81 104 LYS A C 1
ATOM 827 O O . LYS A 1 104 ? -7.667 -2.672 -4.376 1.00 82.81 104 LYS A O 1
ATOM 832 N N . ILE A 1 105 ? -6.052 -1.150 -3.982 1.00 82.38 105 ILE A N 1
ATOM 833 C CA . ILE A 1 105 ? -6.267 -1.028 -2.538 1.00 82.38 105 ILE A CA 1
ATOM 834 C C . ILE A 1 105 ? -6.867 0.345 -2.251 1.00 82.38 105 ILE A C 1
ATOM 836 O O . ILE A 1 105 ? -6.331 1.367 -2.688 1.00 82.38 105 ILE A O 1
ATOM 840 N N . LYS A 1 106 ? -7.969 0.375 -1.506 1.00 84.88 106 LYS A N 1
ATOM 841 C CA . LYS A 1 106 ? -8.614 1.595 -1.018 1.00 84.88 106 LYS A CA 1
ATOM 842 C C . LYS A 1 106 ? -8.778 1.500 0.492 1.00 84.88 106 LYS A C 1
ATOM 844 O O . LYS A 1 106 ? -9.174 0.464 1.004 1.00 84.88 106 LYS A O 1
ATOM 849 N N . PHE A 1 107 ? -8.509 2.590 1.199 1.00 85.50 107 PHE A N 1
ATOM 850 C CA . PHE A 1 107 ? -8.779 2.697 2.631 1.00 85.50 107 PHE A CA 1
ATOM 851 C C . PHE A 1 107 ? -9.930 3.678 2.839 1.00 85.50 107 PHE A C 1
ATOM 853 O O . PHE A 1 107 ? -9.848 4.833 2.417 1.00 85.50 107 PHE A O 1
ATOM 860 N N . ILE A 1 108 ? -11.002 3.207 3.467 1.00 86.44 108 ILE A N 1
ATOM 861 C CA . ILE A 1 108 ? -12.210 3.968 3.772 1.00 86.44 108 ILE A CA 1
ATOM 862 C C . ILE A 1 108 ? -12.312 4.064 5.288 1.00 86.44 108 ILE A C 1
ATOM 864 O O . ILE A 1 108 ? -12.441 3.058 5.983 1.00 86.44 108 ILE A O 1
ATOM 868 N N . VAL A 1 109 ? -12.254 5.283 5.809 1.00 80.00 109 VAL A N 1
ATOM 869 C CA . VAL A 1 109 ? -12.500 5.539 7.229 1.00 80.00 109 VAL A CA 1
ATOM 870 C C . VAL A 1 109 ? -14.004 5.699 7.400 1.00 80.00 109 VAL A C 1
ATOM 872 O O . VAL A 1 109 ? -14.612 6.503 6.696 1.00 80.00 109 VAL A O 1
ATOM 875 N N . LYS A 1 110 ? -14.618 4.899 8.279 1.00 68.38 110 LYS A N 1
ATOM 876 C CA . LYS A 1 110 ? -16.036 5.067 8.608 1.00 68.38 110 LYS A CA 1
ATOM 877 C C . LYS A 1 110 ? -16.165 6.261 9.548 1.00 68.38 110 LYS A C 1
ATOM 879 O O . LYS A 1 110 ? -15.862 6.156 10.733 1.00 68.38 110 LYS A O 1
ATOM 884 N N . GLU A 1 111 ? -16.570 7.393 8.991 1.00 63.25 111 GLU A N 1
ATOM 885 C CA . GLU A 1 111 ? -17.094 8.516 9.763 1.00 63.25 111 GLU A CA 1
ATOM 886 C C . GLU A 1 111 ? -18.544 8.154 10.118 1.00 63.25 111 GLU A C 1
ATOM 888 O O . GLU A 1 11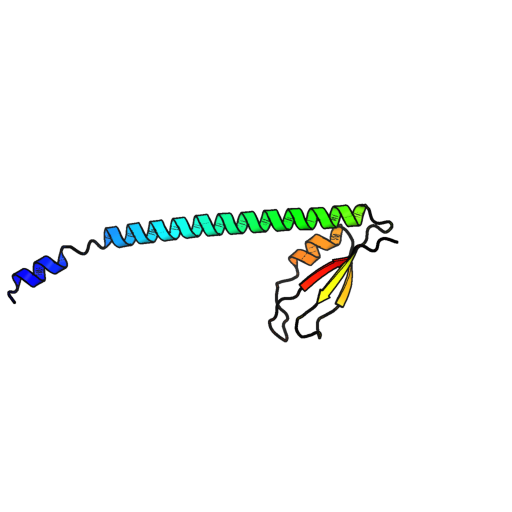1 ? -19.308 7.758 9.235 1.00 63.25 111 GLU A O 1
ATOM 893 N N . ASN A 1 112 ? -18.869 8.146 11.414 1.00 55.91 112 ASN A N 1
ATOM 894 C CA . ASN A 1 112 ? -20.249 7.965 11.879 1.00 55.91 112 ASN A CA 1
ATOM 895 C C . ASN A 1 112 ? -21.102 9.167 11.475 1.00 55.91 112 ASN A C 1
ATOM 897 O O . ASN A 1 112 ? -20.593 10.301 11.626 1.00 55.91 112 ASN A O 1
#

Solvent-accessible surface area (backbone atoms only — not comparable to full-atom values): 6518 Å² total; per-residue (Å²): 137,59,80,64,62,65,57,59,67,65,72,72,68,59,61,70,58,54,50,52,53,51,52,50,50,51,55,49,51,52,54,48,52,50,51,53,53,53,50,52,51,52,52,49,53,53,53,50,51,52,50,43,56,50,20,72,68,29,95,78,41,36,27,38,37,38,34,39,32,82,82,52,85,74,47,54,73,46,81,41,39,69,85,42,51,63,60,50,65,71,68,61,72,54,49,38,91,86,77,66,36,60,53,45,77,46,78,44,67,68,78,131

Mean predicted aligned error: 12.72 Å

Secondary structure (DSSP, 8-state):
--HHHHHHHTSS--HHHHHHHHHHHHHHHHHHHHHHHHHHHHHHHHHHHHHHHHHTTSTTSEEEEEEE-TTSTT-EEEEEEHHHHHHHHHH--SB-TTT-PBPEEEEE----

Sequence (112 aa):
MDSEELKNLNNDFNFNKLDDDFNNANSQIERIMKKISNNAILIKNRYLGMIKNKINKSPKEEAVMDMSCGCGDSSFSVIVTEKDIEKVYAKFDKKCSLCNDFIKIKFIVKEN

pLDDT: mean 76.64, std 12.44, range [47.25, 92.0]

Foldseek 3Di:
DDPVVVVVVVPPPPVVVVVVVVVVVVVVVVVVVVVVVVVVVVVVVVVLVVLQVLLVVAPNQKKKKWKAFPVRPPTDIDIDHNVCVVVVVVPDDAADPPPRHGIDIDIGRDHD

Organism: NCBI:txid2597226

Radius of gyration: 26.44 Å; Cα contacts (8 Å, |Δi|>4): 100; chains: 1; bounding box: 65×26×72 Å